Protein AF-A0A972K6T1-F1 (afdb_monomer)

Secondary structure (DSSP, 8-state):
-----------HHHHHHHHHIIIIIHHHHHTT-----SSB-TTSSBPPHHHHHHHHHHHHHHHT----HHHHHHHHHHHHHHTT--HHHHHHHHT-SS-TTHHHHHHHHHHHHHHHHHHH-TT-

pLDDT: mean 76.12, std 16.65, range [35.22, 97.5]

Mean predicted aligned error: 11.12 Å

Sequence (124 aa):
KGGKERIVPVSERTIEKIKYYIRNIRPQLIKHRDNPFVFVSRRGSKLTRQRIWQFLKTYAKKAGIDLSPHVIRHSFATHLLEGGADLRSVQKMLGHSDISTTQIYTRVTTDRLKRVYERYHPRA

Foldseek 3Di:
DDPDDADADDDPVRVVVLVCCQPPPLCVQLVPDDDPDSDADSNNHDDDPVNVQVVQVVVCVVVVHDDDPVRVLVVVLLVCVVVVHDNVVSCRNSPDPDCPCVVVVVVSVVVVVVVVCCVPPVDD

Structure (mmCIF, N/CA/C/O backbone):
data_AF-A0A972K6T1-F1
#
_entry.id   AF-A0A972K6T1-F1
#
loop_
_atom_site.group_PDB
_atom_site.id
_atom_site.type_symbol
_atom_site.label_atom_id
_atom_site.label_alt_id
_atom_site.label_comp_id
_atom_site.label_asym_id
_atom_site.label_entity_id
_atom_site.label_seq_id
_atom_site.pdbx_PDB_ins_code
_atom_site.Cartn_x
_atom_site.Cartn_y
_atom_site.Cartn_z
_atom_site.occupancy
_atom_site.B_iso_or_equiv
_atom_site.auth_seq_id
_atom_site.auth_comp_id
_atom_site.auth_asym_id
_atom_site.auth_atom_id
_atom_site.pdbx_PDB_model_num
ATOM 1 N N . LYS A 1 1 ? 9.803 -17.260 4.856 1.00 35.22 1 LYS A N 1
ATOM 2 C CA . LYS A 1 1 ? 9.632 -18.309 5.888 1.00 35.22 1 LYS A CA 1
ATOM 3 C C . LYS A 1 1 ? 8.138 -18.399 6.198 1.00 35.22 1 LYS A C 1
ATOM 5 O O . LYS A 1 1 ? 7.566 -17.365 6.514 1.00 35.22 1 LYS A O 1
ATOM 10 N N . GLY A 1 2 ? 7.525 -19.574 6.003 1.00 48.31 2 GLY A N 1
ATOM 11 C CA . GLY A 1 2 ? 6.081 -19.822 6.132 1.00 48.31 2 GLY A CA 1
ATOM 12 C C . GLY A 1 2 ? 5.305 -19.551 4.841 1.00 48.31 2 GLY A C 1
ATOM 13 O O . GLY A 1 2 ? 4.845 -18.433 4.637 1.00 48.31 2 GLY A O 1
ATOM 14 N N . GLY A 1 3 ? 5.168 -20.563 3.977 1.00 53.66 3 GLY A N 1
ATOM 15 C CA . GLY A 1 3 ? 4.391 -20.536 2.724 1.00 53.66 3 GLY A CA 1
ATOM 16 C C . GLY A 1 3 ? 2.876 -20.463 2.943 1.00 53.66 3 GLY A C 1
ATOM 17 O O . GLY A 1 3 ? 2.124 -21.226 2.358 1.00 53.66 3 GLY A O 1
ATOM 18 N N . LYS A 1 4 ? 2.427 -19.586 3.844 1.00 67.31 4 LYS A N 1
ATOM 19 C CA . LYS A 1 4 ? 1.011 -19.372 4.132 1.00 67.31 4 LYS A CA 1
ATOM 20 C C . LYS A 1 4 ? 0.456 -18.388 3.116 1.00 67.31 4 LYS A C 1
ATOM 22 O O . LYS A 1 4 ? 0.634 -17.177 3.272 1.00 67.31 4 LYS A O 1
ATOM 27 N N . GLU A 1 5 ? -0.199 -18.916 2.096 1.00 73.94 5 GLU A N 1
ATOM 28 C CA . GLU A 1 5 ? -1.032 -18.126 1.200 1.00 73.94 5 GLU A CA 1
ATOM 29 C C . GLU A 1 5 ? -2.250 -17.593 1.952 1.00 73.94 5 GLU A C 1
ATOM 31 O O . GLU A 1 5 ? -2.720 -18.178 2.931 1.00 73.94 5 GLU A O 1
ATOM 36 N N . ARG A 1 6 ? -2.712 -16.413 1.551 1.00 73.88 6 ARG A N 1
ATOM 37 C CA . ARG A 1 6 ? -3.861 -15.759 2.170 1.00 73.88 6 ARG A CA 1
ATOM 38 C C . ARG A 1 6 ? -4.501 -14.806 1.183 1.00 73.88 6 ARG A C 1
ATOM 40 O O . ARG A 1 6 ? -3.809 -14.080 0.472 1.00 73.88 6 ARG A O 1
ATOM 47 N N . ILE A 1 7 ? -5.825 -14.813 1.183 1.00 74.69 7 ILE A N 1
ATOM 48 C CA . ILE A 1 7 ? -6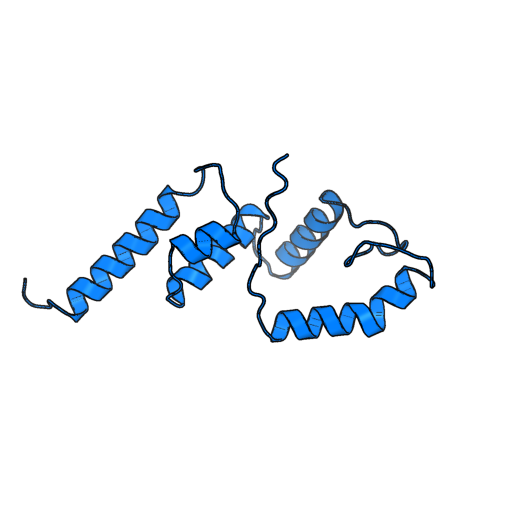.633 -13.879 0.415 1.00 74.69 7 ILE A CA 1
ATOM 49 C C . ILE A 1 7 ? -6.788 -12.616 1.257 1.00 74.69 7 ILE A C 1
ATOM 51 O O . ILE A 1 7 ? -7.156 -12.677 2.431 1.00 74.69 7 ILE A O 1
ATOM 55 N N . VAL A 1 8 ? -6.479 -11.473 0.655 1.00 74.31 8 VAL A N 1
ATOM 56 C CA . VA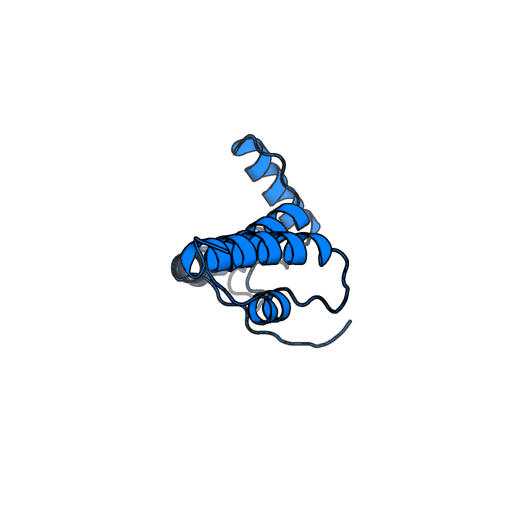L A 1 8 ? -6.665 -10.158 1.268 1.00 74.31 8 VAL A CA 1
ATOM 57 C C . VAL A 1 8 ? -7.746 -9.444 0.463 1.00 74.31 8 VAL A C 1
ATOM 59 O O . VAL A 1 8 ? -7.580 -9.321 -0.751 1.00 74.31 8 VAL A O 1
ATOM 62 N N . PRO A 1 9 ? -8.851 -9.000 1.086 1.00 72.19 9 PRO A N 1
ATOM 63 C CA . PRO A 1 9 ? -9.855 -8.220 0.390 1.00 72.19 9 PRO A CA 1
ATOM 64 C C . PRO A 1 9 ? -9.246 -6.881 -0.016 1.00 72.19 9 PRO A C 1
ATOM 66 O O . PRO A 1 9 ? -8.525 -6.232 0.744 1.00 72.19 9 PRO A O 1
ATOM 69 N N . VAL A 1 10 ? -9.540 -6.479 -1.242 1.00 77.19 10 VAL A N 1
ATOM 70 C CA . VAL A 1 10 ? -9.052 -5.243 -1.839 1.00 77.19 10 VAL A CA 1
ATOM 71 C C . VAL A 1 10 ? -10.274 -4.449 -2.273 1.00 77.19 10 VAL A C 1
ATOM 73 O O . VAL A 1 10 ? -11.194 -5.014 -2.855 1.00 77.19 10 VAL A O 1
ATOM 76 N N . SER A 1 11 ? -10.305 -3.149 -1.981 1.00 81.31 11 SER A N 1
ATOM 77 C CA . SER A 1 11 ? -11.429 -2.304 -2.392 1.00 81.31 11 SER A CA 1
ATOM 78 C C . SER A 1 11 ? -11.541 -2.220 -3.916 1.00 81.31 11 SER A C 1
ATOM 80 O O . SER A 1 11 ? -10.520 -2.220 -4.610 1.00 81.31 11 SER A O 1
ATOM 82 N N . GLU A 1 12 ? -12.765 -2.061 -4.428 1.00 84.12 12 GLU A N 1
ATOM 83 C CA . GLU A 1 12 ? -13.057 -1.894 -5.863 1.00 84.12 12 GLU A CA 1
ATOM 84 C C . GLU A 1 12 ? -12.148 -0.830 -6.497 1.00 84.12 12 GLU A C 1
ATOM 86 O O . GLU A 1 12 ? -11.419 -1.088 -7.454 1.00 84.12 12 GLU A O 1
ATOM 91 N N . ARG A 1 13 ? -12.053 0.339 -5.850 1.00 87.38 13 ARG A N 1
ATOM 92 C CA . ARG A 1 13 ? -11.183 1.444 -6.271 1.00 87.38 13 ARG A CA 1
ATOM 93 C C . ARG A 1 13 ? -9.715 1.032 -6.398 1.00 87.38 13 ARG A C 1
ATOM 95 O O . ARG A 1 13 ? -9.010 1.494 -7.293 1.00 87.38 13 ARG A O 1
ATOM 102 N N . THR A 1 14 ? -9.217 0.183 -5.502 1.00 88.44 14 THR A N 1
ATOM 103 C CA . THR A 1 14 ? -7.832 -0.303 -5.577 1.00 88.44 14 THR A CA 1
ATOM 104 C C . THR A 1 14 ? -7.668 -1.295 -6.726 1.00 88.44 14 THR A C 1
ATOM 106 O O . THR A 1 14 ? -6.682 -1.215 -7.461 1.00 88.44 14 THR A O 1
ATOM 109 N N . ILE A 1 15 ? -8.648 -2.180 -6.936 1.00 91.19 15 ILE A N 1
ATOM 110 C CA . ILE A 1 15 ? -8.678 -3.119 -8.064 1.00 91.19 15 ILE A CA 1
ATOM 111 C C . ILE A 1 15 ? -8.648 -2.357 -9.392 1.00 91.19 15 ILE A C 1
ATOM 113 O O . ILE A 1 15 ? -7.841 -2.685 -10.261 1.00 91.19 15 ILE A O 1
ATOM 117 N N . GLU A 1 16 ? -9.460 -1.314 -9.545 1.00 95.50 16 GLU A N 1
ATOM 118 C CA . GLU A 1 16 ? -9.477 -0.459 -10.735 1.00 95.50 16 GLU A CA 1
ATOM 119 C C . GLU A 1 16 ? -8.105 0.161 -11.017 1.00 95.50 16 GLU A C 1
ATOM 121 O O . GLU A 1 16 ? -7.606 0.097 -12.143 1.00 95.50 16 GLU A O 1
ATOM 126 N N . LYS A 1 17 ? -7.447 0.717 -9.991 1.00 96.19 17 LYS A N 1
ATOM 127 C CA . LYS A 1 17 ? -6.108 1.308 -10.141 1.00 96.19 17 LYS A CA 1
ATOM 128 C C . LYS A 1 17 ? -5.051 0.265 -10.498 1.00 96.19 17 LYS A C 1
ATOM 130 O O . LYS A 1 17 ? -4.192 0.546 -11.335 1.00 96.19 17 LYS A O 1
ATOM 135 N N . ILE A 1 18 ? -5.122 -0.937 -9.924 1.00 95.50 18 ILE A N 1
ATOM 136 C CA . ILE A 1 18 ? -4.219 -2.043 -10.273 1.00 95.50 18 ILE A CA 1
ATOM 137 C C . ILE A 1 18 ? -4.460 -2.498 -11.717 1.00 95.50 18 ILE A C 1
ATOM 139 O O . ILE A 1 18 ? -3.500 -2.616 -12.478 1.00 95.50 18 ILE A O 1
ATOM 143 N N . LYS A 1 19 ? -5.719 -2.689 -12.131 1.00 96.62 19 LYS A N 1
ATOM 144 C CA . LYS A 1 19 ? -6.083 -3.039 -13.514 1.00 96.62 19 LYS A CA 1
ATOM 145 C C . LYS A 1 19 ? -5.570 -1.989 -14.499 1.00 96.62 19 LYS A C 1
ATOM 147 O O . LYS A 1 19 ? -4.949 -2.346 -15.498 1.00 96.62 19 LYS A O 1
ATOM 152 N N . TYR A 1 20 ? -5.766 -0.70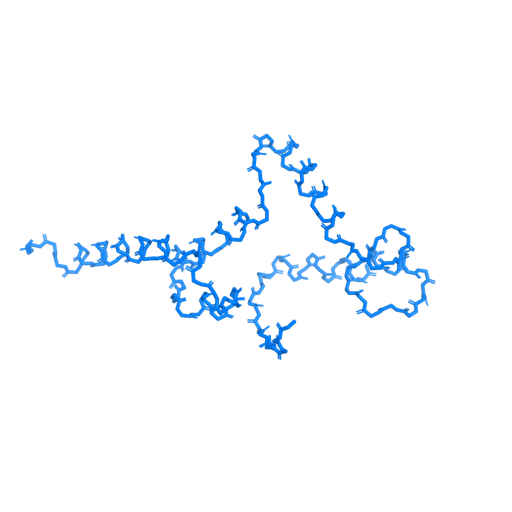5 -14.197 1.00 97.50 20 TYR A N 1
ATOM 153 C CA . TYR A 1 20 ? -5.248 0.395 -15.011 1.00 97.50 20 TYR A CA 1
ATOM 154 C C . TYR A 1 20 ? -3.720 0.345 -15.126 1.00 97.50 20 TYR A C 1
ATOM 156 O O . TYR A 1 20 ? -3.182 0.454 -16.226 1.00 97.50 20 TYR A O 1
ATOM 164 N N . TYR A 1 21 ? -3.013 0.137 -14.013 1.00 96.19 21 TYR A N 1
ATOM 165 C CA . TYR A 1 21 ? -1.558 0.003 -14.014 1.00 96.19 21 TYR A CA 1
ATOM 166 C C . TYR A 1 21 ? -1.087 -1.181 -14.872 1.00 96.19 21 TYR A C 1
ATOM 168 O O . TYR A 1 21 ? -0.192 -1.007 -15.699 1.00 96.19 21 TYR A O 1
ATOM 176 N N . ILE A 1 22 ? -1.704 -2.358 -14.717 1.00 94.81 22 ILE A N 1
ATOM 177 C CA . ILE A 1 22 ? -1.347 -3.579 -15.455 1.00 94.81 22 ILE A CA 1
ATOM 178 C C . ILE A 1 22 ? -1.555 -3.404 -16.961 1.00 94.81 22 ILE A C 1
ATOM 180 O O . ILE A 1 22 ? -0.718 -3.864 -17.731 1.00 94.81 22 ILE A O 1
ATOM 184 N N . ARG A 1 23 ? -2.640 -2.741 -17.380 1.00 95.44 23 ARG A N 1
ATOM 185 C CA . ARG A 1 23 ? -2.976 -2.571 -18.801 1.00 95.44 23 ARG A CA 1
ATOM 186 C C . ARG A 1 23 ? -2.200 -1.440 -19.470 1.00 95.44 23 ARG A C 1
ATOM 188 O O . ARG A 1 23 ? -1.749 -1.607 -20.593 1.00 95.44 23 ARG A O 1
ATOM 195 N N . ASN A 1 24 ? -2.034 -0.306 -18.789 1.00 95.62 24 ASN A N 1
ATOM 196 C CA . ASN A 1 24 ? -1.587 0.927 -19.444 1.00 95.62 24 ASN A CA 1
ATOM 197 C C . ASN A 1 24 ? -0.135 1.300 -19.129 1.00 95.62 24 ASN A C 1
ATOM 199 O O . ASN A 1 24 ? 0.542 1.867 -19.978 1.00 95.62 24 ASN A O 1
ATOM 203 N N . ILE A 1 25 ? 0.362 0.998 -17.924 1.00 94.56 25 ILE A N 1
ATOM 204 C CA . ILE A 1 25 ? 1.677 1.477 -17.457 1.00 94.56 25 ILE A CA 1
ATOM 205 C C . ILE A 1 25 ? 2.711 0.352 -17.495 1.00 94.56 25 ILE A C 1
ATOM 207 O O . ILE A 1 25 ? 3.802 0.513 -18.039 1.00 94.56 25 ILE A O 1
ATOM 211 N N . ARG A 1 26 ? 2.379 -0.805 -16.913 1.00 94.38 26 ARG A N 1
ATOM 212 C CA . ARG A 1 26 ? 3.295 -1.942 -16.766 1.00 94.38 26 ARG A CA 1
ATOM 213 C C . ARG A 1 26 ? 3.911 -2.411 -18.095 1.00 94.38 26 ARG A C 1
ATOM 215 O O . ARG A 1 26 ? 5.125 -2.626 -18.084 1.00 94.38 26 ARG A O 1
ATOM 222 N N . PRO A 1 27 ? 3.174 -2.524 -19.223 1.00 93.00 27 PRO A N 1
ATOM 223 C CA . PRO A 1 27 ? 3.748 -2.987 -20.490 1.00 93.00 27 PRO A CA 1
ATOM 224 C C . PRO A 1 27 ? 4.880 -2.084 -20.994 1.00 93.00 27 PRO A C 1
ATOM 226 O O . PRO A 1 27 ? 5.910 -2.578 -21.453 1.00 93.00 27 PRO A O 1
ATOM 229 N N . GLN A 1 28 ? 4.742 -0.768 -20.798 1.00 92.88 28 GLN A N 1
ATOM 230 C CA . GLN A 1 28 ? 5.750 0.226 -21.181 1.00 92.88 28 GLN A CA 1
ATOM 231 C C . GLN A 1 28 ? 7.037 0.095 -20.348 1.00 92.88 28 GLN A C 1
ATOM 233 O O . GLN A 1 28 ? 8.135 0.355 -20.836 1.00 92.88 28 GLN A O 1
ATOM 238 N N . LEU A 1 29 ? 6.917 -0.332 -19.085 1.00 93.19 29 LEU A N 1
ATOM 239 C CA . LEU A 1 29 ? 8.056 -0.494 -18.177 1.00 93.19 29 LEU A CA 1
ATOM 240 C C . LEU A 1 29 ? 8.838 -1.785 -18.432 1.00 93.19 29 LEU A C 1
ATOM 242 O O . LEU A 1 29 ? 10.064 -1.780 -18.335 1.00 93.19 29 LEU A O 1
ATOM 246 N N . ILE A 1 30 ? 8.145 -2.887 -18.731 1.00 92.94 30 ILE A N 1
ATOM 247 C CA . ILE A 1 30 ? 8.784 -4.192 -18.971 1.00 92.94 30 ILE A CA 1
ATOM 248 C C . ILE A 1 30 ? 9.260 -4.367 -20.416 1.00 92.94 30 ILE A C 1
ATOM 250 O O . ILE A 1 30 ? 10.017 -5.296 -20.679 1.00 92.94 30 ILE A O 1
ATOM 254 N N . LYS A 1 31 ? 8.845 -3.486 -21.341 1.00 86.94 31 LYS A N 1
ATOM 255 C CA . LYS A 1 31 ? 9.215 -3.526 -22.767 1.00 86.94 31 LYS A CA 1
ATOM 256 C C . LYS A 1 31 ? 8.986 -4.909 -23.394 1.00 86.94 31 LYS A C 1
ATOM 258 O O . LYS A 1 31 ? 9.878 -5.447 -24.040 1.00 86.94 31 LYS A O 1
ATOM 263 N N . HIS A 1 32 ? 7.817 -5.498 -23.136 1.00 74.88 32 HIS A N 1
ATOM 264 C CA . HIS A 1 32 ? 7.419 -6.832 -23.617 1.00 74.88 32 HIS A CA 1
ATOM 265 C C . HIS A 1 32 ? 8.307 -8.004 -23.164 1.00 74.88 32 HIS A C 1
ATOM 267 O O . HIS A 1 32 ? 8.238 -9.083 -23.738 1.00 74.88 32 HIS A O 1
ATOM 273 N N . ARG A 1 33 ? 9.125 -7.825 -22.120 1.00 80.75 33 ARG A N 1
ATOM 274 C CA . ARG A 1 33 ? 9.844 -8.937 -21.489 1.00 80.75 33 ARG A CA 1
ATOM 275 C C . ARG A 1 33 ? 8.930 -9.695 -20.540 1.00 80.75 33 ARG A C 1
ATOM 277 O O . ARG A 1 33 ? 8.163 -9.074 -19.797 1.00 80.75 33 ARG A O 1
ATOM 284 N N . ASP A 1 34 ? 9.109 -11.008 -20.481 1.00 84.69 34 ASP A N 1
ATOM 285 C CA . ASP A 1 34 ? 8.489 -11.821 -19.445 1.00 84.69 34 ASP A CA 1
ATOM 286 C C . ASP A 1 34 ? 8.983 -11.384 -18.066 1.00 84.69 34 ASP A C 1
ATOM 288 O O . ASP A 1 34 ? 10.180 -11.300 -17.778 1.00 84.69 34 ASP A O 1
ATOM 292 N N . ASN A 1 35 ? 8.029 -11.043 -17.203 1.00 88.44 35 ASN A N 1
ATOM 293 C CA . ASN A 1 35 ? 8.300 -10.608 -15.845 1.00 88.44 35 ASN A CA 1
ATOM 294 C C . ASN A 1 35 ? 7.184 -11.120 -14.920 1.00 88.44 35 ASN A C 1
ATOM 296 O O . ASN A 1 35 ? 6.023 -10.763 -15.136 1.00 88.44 35 ASN A O 1
ATOM 300 N N . PRO A 1 36 ? 7.505 -11.905 -13.875 1.00 90.62 36 PRO A N 1
ATOM 301 C CA . PRO A 1 36 ? 6.499 -12.494 -12.990 1.00 90.62 36 PRO A CA 1
ATOM 302 C C . PRO A 1 36 ? 5.954 -11.510 -11.939 1.00 90.62 36 PRO A C 1
ATOM 304 O O . PRO A 1 36 ? 4.992 -11.812 -11.239 1.00 90.62 36 PRO A O 1
ATOM 307 N N . PHE A 1 37 ? 6.558 -10.328 -11.774 1.00 92.50 37 PHE A N 1
ATOM 308 C CA . PHE A 1 37 ? 6.174 -9.377 -10.732 1.00 92.50 37 PHE A CA 1
ATOM 309 C C . PHE A 1 37 ? 5.047 -8.458 -11.198 1.00 92.50 37 PHE A C 1
ATOM 311 O O . PHE A 1 37 ? 5.158 -7.803 -12.236 1.00 92.50 37 PHE A O 1
ATOM 318 N N . VAL A 1 38 ? 3.991 -8.335 -10.387 1.00 92.50 38 VAL A N 1
ATOM 319 C CA . VAL A 1 38 ? 2.902 -7.378 -10.641 1.00 92.50 38 VAL A CA 1
ATOM 320 C C . VAL A 1 38 ? 3.469 -5.962 -10.719 1.00 92.50 38 VAL A C 1
ATOM 322 O O . VAL A 1 38 ? 3.357 -5.332 -11.764 1.00 92.50 38 VAL A O 1
ATOM 325 N N . PHE A 1 39 ? 4.154 -5.494 -9.670 1.00 93.75 39 PHE A N 1
ATOM 326 C CA . PHE A 1 39 ? 4.763 -4.161 -9.626 1.00 93.75 39 PHE A CA 1
ATOM 327 C C . PHE A 1 39 ? 6.244 -4.185 -10.009 1.00 93.75 39 PHE A C 1
ATOM 329 O O . PHE A 1 39 ? 7.055 -4.881 -9.389 1.00 93.75 39 PHE A O 1
ATOM 336 N N . VAL A 1 40 ? 6.605 -3.355 -10.986 1.00 94.31 40 VAL A N 1
ATOM 337 C CA . VAL A 1 40 ? 7.973 -3.222 -11.500 1.00 94.31 40 VAL A CA 1
ATOM 338 C C . VAL A 1 40 ? 8.524 -1.809 -11.322 1.00 94.31 40 VAL A C 1
ATOM 340 O O . VAL A 1 40 ? 7.788 -0.826 -11.233 1.00 94.31 40 VAL A O 1
ATOM 343 N N . SER A 1 41 ? 9.848 -1.709 -11.254 1.00 92.00 41 SER A N 1
ATOM 344 C CA . SER A 1 41 ? 10.578 -0.446 -11.239 1.00 92.00 41 SER A CA 1
ATOM 345 C C . SER A 1 41 ? 10.513 0.249 -12.605 1.00 92.00 41 SER A C 1
ATOM 347 O O . SER A 1 41 ? 10.152 -0.355 -13.614 1.00 92.00 41 SER A O 1
ATOM 349 N N . ARG A 1 42 ? 10.962 1.511 -12.671 1.00 88.62 42 ARG A N 1
ATOM 350 C CA . ARG A 1 42 ? 11.103 2.249 -13.944 1.00 88.62 42 ARG A CA 1
ATOM 351 C C . ARG A 1 42 ? 12.008 1.551 -14.968 1.00 88.62 42 ARG A C 1
ATOM 353 O O . ARG A 1 42 ? 11.933 1.865 -16.146 1.00 88.62 42 ARG A O 1
ATOM 360 N N . ARG A 1 43 ? 12.875 0.634 -14.521 1.00 88.50 43 ARG A N 1
ATOM 361 C CA . ARG A 1 43 ? 13.767 -0.163 -15.378 1.00 88.50 43 ARG A CA 1
ATOM 362 C C . ARG A 1 43 ? 13.160 -1.519 -15.772 1.00 88.50 43 ARG A C 1
ATOM 364 O O . ARG A 1 43 ? 13.868 -2.343 -16.335 1.00 88.50 43 ARG A O 1
ATOM 371 N N . GLY A 1 44 ? 11.904 -1.787 -15.410 1.00 88.94 44 GLY A N 1
ATOM 372 C CA . GLY A 1 44 ? 11.235 -3.061 -15.685 1.00 88.94 44 GLY A CA 1
ATOM 373 C C . GLY A 1 44 ? 11.656 -4.214 -14.769 1.00 88.94 44 GLY A C 1
ATOM 374 O O . GLY A 1 44 ? 11.274 -5.350 -15.013 1.00 88.94 44 GLY A O 1
ATOM 375 N N . SER A 1 45 ? 12.431 -3.953 -13.712 1.00 90.31 45 SER A N 1
ATOM 376 C CA . SER A 1 45 ? 12.880 -4.964 -12.743 1.00 90.31 45 SER A CA 1
ATOM 377 C C . SER A 1 45 ? 11.972 -5.042 -11.510 1.00 90.31 45 SER A C 1
ATOM 379 O O . SER A 1 45 ? 11.132 -4.169 -11.295 1.00 90.31 45 SER A O 1
ATOM 381 N N . LYS A 1 46 ? 12.156 -6.061 -10.661 1.00 92.38 46 LYS A N 1
ATOM 382 C CA . LYS A 1 46 ? 11.445 -6.192 -9.377 1.00 92.38 46 LYS A CA 1
ATOM 383 C C . LYS A 1 46 ? 11.548 -4.910 -8.545 1.00 92.38 46 LYS A C 1
ATOM 385 O O . LYS A 1 46 ? 12.641 -4.385 -8.324 1.00 92.38 46 LYS A O 1
ATOM 390 N N . LEU A 1 47 ? 10.418 -4.440 -8.019 1.00 93.00 47 LEU A N 1
ATOM 391 C CA . LEU A 1 47 ? 10.419 -3.333 -7.069 1.00 93.00 47 LEU A CA 1
ATOM 392 C C . LEU A 1 47 ? 10.986 -3.784 -5.712 1.00 93.00 47 LEU A C 1
ATOM 394 O O . LEU A 1 47 ? 10.553 -4.785 -5.137 1.00 93.00 47 LEU A O 1
ATOM 398 N N . THR A 1 48 ? 11.970 -3.053 -5.186 1.00 92.25 48 THR A N 1
ATOM 399 C CA . THR A 1 48 ? 12.598 -3.381 -3.899 1.00 92.25 48 THR A CA 1
ATOM 400 C C . THR A 1 48 ? 11.837 -2.761 -2.730 1.00 92.25 48 THR A C 1
ATOM 402 O O . THR A 1 48 ? 11.211 -1.706 -2.859 1.00 92.25 48 THR A O 1
ATOM 405 N N . ARG A 1 49 ? 11.950 -3.376 -1.544 1.00 90.25 49 ARG A N 1
ATOM 406 C CA . ARG A 1 49 ? 11.382 -2.833 -0.296 1.00 90.25 49 ARG A CA 1
ATOM 407 C C . ARG A 1 49 ? 11.868 -1.408 -0.018 1.00 90.25 49 ARG A C 1
ATOM 409 O O . ARG A 1 49 ? 11.071 -0.547 0.332 1.00 90.25 49 ARG A O 1
ATOM 416 N N . GLN A 1 50 ? 13.155 -1.147 -0.240 1.00 90.62 50 GLN A N 1
ATOM 417 C CA . GLN A 1 50 ? 13.747 0.178 -0.054 1.00 90.62 50 GLN A CA 1
ATOM 418 C C . GLN A 1 50 ? 13.143 1.222 -1.004 1.00 90.62 50 GLN A C 1
ATOM 420 O O . GLN A 1 50 ? 12.915 2.355 -0.590 1.00 90.62 50 GLN A O 1
ATOM 425 N N . ARG A 1 51 ? 12.826 0.855 -2.255 1.00 92.06 51 ARG A N 1
ATOM 426 C CA . ARG A 1 51 ? 12.147 1.772 -3.183 1.00 92.06 51 ARG A CA 1
ATOM 427 C C . ARG A 1 51 ? 10.713 2.068 -2.769 1.00 92.06 51 ARG A C 1
ATOM 429 O O . ARG A 1 51 ? 10.324 3.230 -2.802 1.00 92.06 51 ARG A O 1
ATOM 436 N N . ILE A 1 52 ? 9.962 1.061 -2.324 1.00 90.81 52 ILE A N 1
ATOM 437 C CA . ILE A 1 52 ? 8.619 1.277 -1.759 1.00 90.81 52 ILE A CA 1
ATOM 438 C C . ILE A 1 52 ? 8.706 2.242 -0.573 1.00 90.81 52 ILE A C 1
ATOM 440 O O . ILE A 1 52 ? 7.936 3.192 -0.494 1.00 90.81 52 ILE A O 1
ATOM 444 N N . TRP A 1 53 ? 9.689 2.045 0.307 1.00 89.31 53 TRP A N 1
ATOM 445 C CA . TRP A 1 53 ? 9.899 2.915 1.459 1.00 89.31 53 TRP A CA 1
ATOM 446 C C . TRP A 1 53 ? 10.190 4.366 1.072 1.00 89.31 53 TRP A C 1
ATOM 448 O O . TRP A 1 53 ? 9.618 5.291 1.642 1.00 89.31 53 TRP A O 1
ATOM 458 N N . GLN A 1 54 ? 11.030 4.573 0.059 1.00 90.94 54 GLN A N 1
ATOM 459 C CA . GLN A 1 54 ? 11.303 5.906 -0.471 1.00 90.94 54 GLN A CA 1
ATOM 460 C C . GLN A 1 54 ? 10.051 6.553 -1.069 1.00 90.94 54 GLN A C 1
ATOM 462 O O . GLN A 1 54 ? 9.804 7.721 -0.785 1.00 90.94 54 GLN A O 1
ATOM 467 N N . PHE A 1 55 ? 9.230 5.810 -1.822 1.00 91.38 55 PHE A N 1
ATOM 468 C CA . PHE A 1 55 ? 7.958 6.335 -2.329 1.00 91.38 55 PHE A CA 1
ATOM 469 C C . PHE A 1 55 ? 7.031 6.761 -1.194 1.00 91.38 55 PHE A C 1
ATOM 471 O O . PHE A 1 55 ? 6.528 7.881 -1.221 1.00 91.38 55 PHE A O 1
ATOM 478 N N . LEU A 1 56 ? 6.861 5.914 -0.176 1.00 90.50 56 LEU A N 1
ATOM 479 C CA . LEU A 1 56 ? 6.047 6.241 0.994 1.00 90.50 56 LEU A CA 1
ATOM 480 C C . LEU A 1 56 ? 6.533 7.521 1.674 1.00 90.50 56 LEU A C 1
ATOM 482 O O . LEU A 1 56 ? 5.727 8.419 1.883 1.00 90.50 56 LEU A O 1
ATOM 486 N N . LYS A 1 57 ? 7.841 7.659 1.923 1.00 90.75 57 LYS A N 1
ATOM 487 C CA . LYS A 1 57 ? 8.420 8.889 2.487 1.00 90.75 57 LYS A CA 1
ATOM 488 C C . LYS A 1 57 ? 8.169 10.118 1.617 1.00 90.75 57 LYS A C 1
ATOM 490 O O . LYS A 1 57 ? 7.856 11.185 2.135 1.00 90.75 57 LYS A O 1
ATOM 495 N N . THR A 1 58 ? 8.301 9.990 0.296 1.00 93.50 58 THR A N 1
ATOM 496 C CA . THR A 1 58 ? 8.028 11.096 -0.628 1.00 93.50 58 THR A CA 1
ATOM 497 C C . THR A 1 58 ? 6.570 11.542 -0.549 1.00 93.50 58 THR A C 1
ATOM 499 O O . THR A 1 58 ? 6.314 12.740 -0.470 1.00 93.50 58 THR A O 1
ATOM 502 N N . TYR A 1 59 ? 5.617 10.608 -0.554 1.00 92.75 59 TYR A N 1
ATOM 503 C CA . TYR A 1 59 ? 4.196 10.947 -0.454 1.00 92.75 59 TYR A CA 1
ATOM 504 C C . TYR A 1 59 ? 3.815 11.466 0.933 1.00 92.75 59 TYR A C 1
ATOM 506 O O . TYR A 1 59 ? 3.058 12.425 1.014 1.00 92.75 59 TYR A O 1
ATOM 514 N N . ALA A 1 60 ? 4.394 10.909 1.997 1.00 92.44 60 ALA A N 1
ATOM 515 C CA . ALA A 1 60 ? 4.211 11.377 3.367 1.00 92.44 60 ALA A CA 1
ATOM 516 C C . ALA A 1 60 ? 4.637 12.845 3.514 1.00 92.44 60 ALA A C 1
ATOM 518 O O . ALA A 1 60 ? 3.843 13.682 3.932 1.00 92.44 60 ALA A O 1
ATOM 519 N N . LYS A 1 61 ? 5.834 13.189 3.011 1.00 94.38 61 LYS A N 1
ATOM 520 C CA . LYS A 1 61 ? 6.319 14.576 2.977 1.00 94.38 61 LYS A CA 1
ATOM 521 C C . LYS A 1 61 ? 5.390 15.498 2.184 1.00 94.38 61 LYS A C 1
ATOM 523 O O . LYS A 1 61 ? 5.121 16.605 2.629 1.00 94.38 61 LYS A O 1
ATOM 528 N N . LYS A 1 62 ? 4.895 15.058 1.020 1.00 95.00 62 LYS A N 1
ATOM 529 C CA . LYS A 1 62 ? 3.958 15.851 0.198 1.00 95.00 62 LYS A CA 1
ATOM 530 C C . LYS A 1 62 ? 2.609 16.075 0.880 1.00 95.00 62 LYS A C 1
ATOM 532 O O . LYS A 1 62 ? 1.999 17.111 0.663 1.00 95.00 62 LYS A O 1
ATOM 537 N N . ALA A 1 63 ? 2.153 15.105 1.663 1.00 94.12 63 ALA A N 1
ATOM 538 C CA . ALA A 1 63 ? 0.914 15.190 2.422 1.00 94.12 63 ALA A CA 1
ATOM 539 C C . ALA A 1 63 ? 1.089 15.869 3.794 1.00 94.12 63 ALA A C 1
ATOM 541 O O . ALA A 1 63 ? 0.098 16.067 4.485 1.00 94.12 63 ALA A O 1
ATOM 542 N N . GLY A 1 64 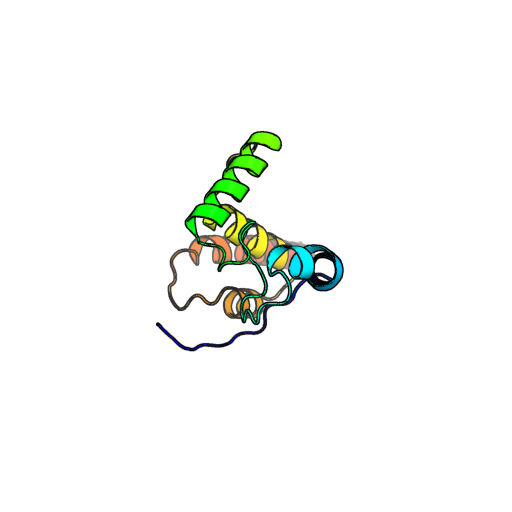? 2.319 16.213 4.198 1.00 94.50 64 GLY A N 1
ATOM 543 C CA . GLY A 1 64 ? 2.597 16.812 5.506 1.00 94.50 64 GLY A CA 1
ATOM 544 C C . GLY A 1 64 ? 2.381 15.861 6.688 1.00 94.50 64 GLY A C 1
ATOM 545 O O . GLY A 1 64 ? 2.130 16.323 7.795 1.00 94.50 64 GLY A O 1
ATOM 546 N N . ILE A 1 65 ? 2.463 14.546 6.467 1.00 91.12 65 ILE A N 1
ATOM 547 C CA . ILE A 1 65 ? 2.251 13.519 7.500 1.00 91.12 65 ILE A CA 1
ATOM 548 C C . ILE A 1 65 ? 3.530 12.718 7.746 1.00 91.12 65 ILE A C 1
ATOM 550 O O . ILE A 1 65 ? 4.321 12.509 6.823 1.00 91.12 65 ILE A O 1
ATOM 554 N N . ASP A 1 66 ? 3.711 12.217 8.968 1.00 86.12 66 ASP A N 1
ATOM 555 C CA . ASP A 1 66 ? 4.710 11.182 9.246 1.00 86.12 66 ASP A CA 1
ATOM 556 C C . ASP A 1 66 ? 4.109 9.792 9.002 1.00 86.12 66 ASP A C 1
ATOM 558 O O . ASP A 1 66 ? 2.978 9.497 9.391 1.00 86.12 66 ASP A O 1
ATOM 562 N N . LEU A 1 67 ? 4.848 8.937 8.298 1.00 85.12 67 LEU A N 1
ATOM 563 C CA . LEU A 1 67 ? 4.328 7.672 7.793 1.00 85.12 67 LEU A CA 1
ATOM 564 C C . LEU A 1 67 ? 5.400 6.588 7.830 1.00 85.12 67 LEU A C 1
ATOM 566 O O . LEU A 1 67 ? 6.460 6.702 7.211 1.00 85.12 67 LEU A O 1
ATOM 570 N N . SER A 1 68 ? 5.065 5.467 8.466 1.00 80.50 68 SER A N 1
ATOM 571 C CA . SER A 1 68 ? 5.833 4.225 8.393 1.00 80.50 68 SER A CA 1
ATOM 572 C C . SER A 1 68 ? 4.998 3.077 7.820 1.00 80.50 68 SER A C 1
ATOM 574 O O . SER A 1 68 ? 3.768 3.157 7.821 1.00 80.50 68 SER A O 1
ATOM 576 N N . PRO A 1 69 ? 5.598 1.968 7.336 1.00 78.06 69 PRO A N 1
ATOM 577 C CA . PRO A 1 69 ? 4.820 0.853 6.805 1.00 78.06 69 PRO A CA 1
ATOM 578 C C . PRO A 1 69 ? 3.997 0.190 7.917 1.00 78.06 69 PRO A C 1
ATOM 580 O O . PRO A 1 69 ? 2.943 -0.382 7.650 1.00 78.06 69 PRO A O 1
ATOM 583 N N . HIS A 1 70 ? 4.476 0.285 9.164 1.00 78.38 70 HIS A N 1
ATOM 584 C CA . HIS A 1 70 ? 3.754 -0.156 10.350 1.00 78.38 70 HIS A CA 1
ATOM 585 C C . HIS A 1 70 ? 2.547 0.740 10.630 1.00 78.38 70 HIS A C 1
ATOM 587 O O . HIS A 1 70 ? 1.468 0.202 10.851 1.00 78.38 70 HIS A O 1
ATOM 593 N N . VAL A 1 71 ? 2.696 2.067 10.529 1.00 81.88 71 VAL A N 1
ATOM 594 C CA . VAL A 1 71 ? 1.583 3.023 10.679 1.00 81.88 71 VAL A CA 1
ATOM 595 C C . VAL A 1 71 ? 0.511 2.773 9.617 1.00 81.88 71 VAL A C 1
ATOM 597 O O . VAL A 1 71 ? -0.646 2.602 9.971 1.00 81.88 71 VAL A O 1
ATOM 600 N N . ILE A 1 72 ? 0.885 2.617 8.340 1.00 81.31 72 ILE A N 1
ATOM 601 C CA . ILE A 1 72 ? -0.073 2.308 7.258 1.00 81.31 72 ILE A CA 1
ATOM 602 C C . ILE A 1 72 ? -0.842 1.017 7.546 1.00 81.31 72 ILE A C 1
ATOM 604 O O . ILE A 1 72 ? -2.064 0.972 7.416 1.00 81.31 72 ILE A O 1
ATOM 608 N N . ARG A 1 73 ? -0.128 -0.051 7.929 1.00 80.94 73 ARG A N 1
ATOM 609 C CA . ARG A 1 73 ? -0.754 -1.341 8.240 1.00 80.94 73 ARG A CA 1
ATOM 610 C C . ARG A 1 73 ? -1.697 -1.222 9.433 1.00 80.94 73 ARG A C 1
ATOM 612 O O . ARG A 1 73 ? -2.771 -1.813 9.404 1.00 80.94 73 ARG A O 1
ATOM 619 N N . HIS A 1 74 ? -1.295 -0.473 10.454 1.00 75.12 74 HIS A N 1
ATOM 620 C CA . HIS A 1 74 ? -2.104 -0.256 11.639 1.00 75.12 74 HIS A CA 1
ATOM 621 C C . HIS A 1 74 ? -3.381 0.524 11.309 1.00 75.12 74 HIS A C 1
ATOM 623 O O . HIS A 1 74 ? -4.467 0.049 11.619 1.00 75.12 74 HIS A O 1
ATOM 629 N N . SER A 1 75 ? -3.272 1.639 10.582 1.00 78.19 75 SER A N 1
ATOM 630 C CA . SER A 1 75 ? -4.427 2.419 10.131 1.00 78.19 75 SER A CA 1
ATOM 631 C C . SER A 1 75 ? -5.388 1.593 9.276 1.00 78.19 75 SER A C 1
ATOM 633 O O . SER A 1 75 ? -6.594 1.690 9.460 1.00 78.19 75 SER A O 1
ATOM 635 N N . PHE A 1 76 ? -4.879 0.732 8.388 1.00 77.56 76 PHE A N 1
ATOM 636 C CA . PHE A 1 76 ? -5.721 -0.184 7.611 1.00 77.56 76 PHE A CA 1
ATOM 637 C C . PHE A 1 76 ? -6.480 -1.172 8.505 1.00 77.56 76 PHE A C 1
ATOM 639 O O . PHE A 1 76 ? -7.677 -1.378 8.326 1.00 77.56 76 PHE A O 1
ATOM 646 N N . ALA A 1 77 ? -5.797 -1.764 9.485 1.00 75.19 77 ALA A N 1
ATOM 647 C CA . ALA A 1 77 ? -6.407 -2.709 10.410 1.00 75.19 77 ALA A CA 1
ATOM 648 C C . ALA A 1 77 ? -7.490 -2.048 11.276 1.00 75.19 77 ALA A C 1
ATOM 650 O O . ALA A 1 77 ? -8.590 -2.581 11.397 1.00 75.19 77 ALA A O 1
ATOM 651 N N . THR A 1 78 ? -7.193 -0.870 11.828 1.00 74.06 78 THR A N 1
ATOM 652 C CA . THR A 1 78 ? -8.141 -0.073 12.614 1.00 74.06 78 THR A CA 1
ATOM 653 C C . THR A 1 78 ? -9.344 0.334 11.768 1.00 74.06 78 THR A C 1
ATOM 655 O O . THR A 1 78 ? -10.470 0.105 12.192 1.00 74.06 78 THR A O 1
ATOM 658 N N . HIS A 1 79 ? -9.131 0.809 10.537 1.00 75.56 79 HIS A N 1
ATOM 659 C CA . HIS A 1 79 ? -10.216 1.186 9.629 1.00 75.56 79 HIS A CA 1
ATOM 660 C C . HIS A 1 79 ? -11.159 0.015 9.310 1.00 75.56 79 HIS A C 1
ATOM 662 O O . HIS A 1 79 ? -12.377 0.184 9.291 1.00 75.56 79 HIS A O 1
ATOM 668 N N . LEU A 1 80 ? -10.621 -1.196 9.108 1.00 73.44 80 LEU A N 1
ATOM 669 C CA . LEU A 1 80 ? -11.452 -2.388 8.916 1.00 73.44 80 LEU A CA 1
ATOM 670 C C . LEU A 1 80 ? -12.286 -2.717 10.162 1.00 73.44 80 LEU A C 1
ATOM 672 O O . LEU A 1 80 ? -13.469 -3.034 10.038 1.00 73.44 80 LEU A O 1
ATOM 676 N N . LEU A 1 81 ? -11.692 -2.634 11.354 1.00 73.62 81 LEU A N 1
ATOM 677 C CA . LEU A 1 81 ? -12.387 -2.913 12.615 1.00 73.62 81 LEU A CA 1
ATOM 678 C C . LEU A 1 81 ? -13.475 -1.877 12.922 1.00 73.62 81 LEU A C 1
ATOM 680 O O . LEU A 1 81 ? -14.564 -2.247 13.363 1.00 73.62 81 LEU A O 1
ATOM 684 N N . GLU A 1 82 ? -13.203 -0.599 12.661 1.00 71.88 82 GLU A N 1
ATOM 685 C CA . GLU A 1 82 ? -14.173 0.496 12.777 1.00 71.88 82 GLU A CA 1
ATOM 686 C C . GLU A 1 82 ? -15.339 0.325 11.798 1.00 71.88 82 GLU A C 1
ATOM 688 O O . GLU A 1 82 ? -16.488 0.539 12.175 1.00 71.88 82 GLU A O 1
ATOM 693 N N . GLY A 1 83 ? -15.062 -0.159 10.582 1.00 70.50 83 GLY A N 1
ATOM 694 C CA . GLY A 1 83 ? -16.066 -0.548 9.587 1.00 70.50 83 GLY A CA 1
ATOM 695 C C . GLY A 1 83 ? -16.859 -1.814 9.937 1.00 70.50 83 GLY A C 1
ATOM 696 O O . GLY A 1 83 ? -17.676 -2.265 9.139 1.00 70.50 83 GLY A O 1
ATOM 697 N N . GLY A 1 84 ? -16.632 -2.403 11.116 1.00 68.75 84 GLY A N 1
ATOM 698 C CA . GLY A 1 84 ? -17.39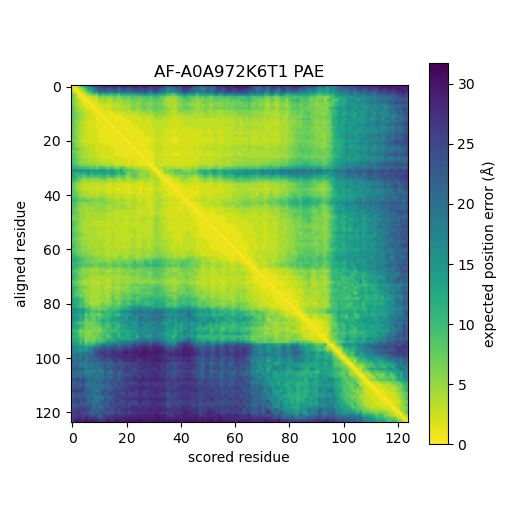1 -3.538 11.633 1.00 68.75 84 GLY A CA 1
ATOM 699 C C . GLY A 1 84 ? -16.801 -4.910 11.317 1.00 68.75 84 GLY A C 1
ATOM 700 O O . GLY A 1 84 ? -17.382 -5.906 11.759 1.00 68.75 84 GLY A O 1
ATOM 701 N N . ALA A 1 85 ? -15.652 -4.987 10.632 1.00 71.94 85 ALA A N 1
ATOM 702 C CA . ALA A 1 85 ? -15.002 -6.259 10.332 1.00 71.94 85 ALA A CA 1
ATOM 703 C C . ALA A 1 85 ? -14.667 -7.030 11.617 1.00 71.94 85 ALA A C 1
ATOM 705 O O . ALA A 1 85 ? -14.283 -6.457 12.639 1.00 71.94 85 ALA A O 1
ATOM 706 N N . ASP A 1 86 ? -14.820 -8.350 11.559 1.00 73.75 86 ASP A N 1
ATOM 707 C CA . ASP A 1 86 ? -14.458 -9.233 12.660 1.00 73.75 86 ASP A CA 1
ATOM 708 C C . ASP A 1 86 ? -12.931 -9.283 12.861 1.00 73.75 86 ASP A C 1
ATOM 710 O O . ASP A 1 86 ? -12.151 -9.344 11.904 1.00 73.75 86 ASP A O 1
ATOM 714 N N . LEU A 1 87 ? -12.500 -9.306 14.124 1.00 66.62 87 LEU A N 1
ATOM 715 C CA . LEU A 1 87 ? -11.089 -9.266 14.495 1.00 66.62 87 LEU A CA 1
ATOM 716 C C . LEU A 1 87 ? -10.315 -10.482 13.977 1.00 66.62 87 LEU A C 1
ATOM 718 O O . LEU A 1 87 ? -9.195 -10.321 13.486 1.00 66.62 87 LEU A O 1
ATOM 722 N N . ARG A 1 88 ? -10.899 -11.688 14.016 1.00 65.56 88 ARG A N 1
ATOM 723 C CA . ARG A 1 88 ? -10.236 -12.881 13.463 1.00 65.56 88 ARG A CA 1
ATOM 724 C C . ARG A 1 88 ? -10.084 -12.772 11.950 1.00 65.56 88 ARG A C 1
ATOM 726 O O . ARG A 1 88 ? -9.068 -13.207 11.405 1.00 65.56 88 ARG A O 1
ATOM 733 N N . SER A 1 89 ? -11.056 -12.171 11.271 1.00 66.75 89 SER A N 1
ATOM 734 C CA . SER A 1 89 ? -10.984 -11.907 9.830 1.00 66.75 89 SER A CA 1
ATOM 735 C C . SER A 1 89 ? -9.850 -10.933 9.487 1.00 66.75 89 SER A C 1
ATOM 737 O O . SER A 1 89 ? -9.024 -11.241 8.627 1.00 66.75 89 SER A O 1
ATOM 739 N N . VAL A 1 90 ? -9.720 -9.826 10.227 1.00 70.19 90 VAL A N 1
ATOM 740 C CA . VAL A 1 90 ? -8.615 -8.861 10.063 1.00 70.19 90 VAL A CA 1
ATOM 741 C C . VAL A 1 90 ? -7.254 -9.506 10.375 1.00 70.19 90 VAL A C 1
ATOM 743 O O . VAL A 1 90 ? -6.288 -9.321 9.632 1.00 70.19 90 VAL A O 1
ATOM 746 N N . GLN A 1 91 ? -7.168 -10.339 11.416 1.00 66.44 91 GLN A N 1
ATOM 747 C CA . GLN A 1 91 ? -5.943 -11.062 11.781 1.00 66.44 91 GLN A CA 1
ATOM 748 C C . GLN A 1 91 ? -5.481 -12.042 10.692 1.00 66.44 91 GLN A C 1
ATOM 750 O O . GLN A 1 91 ? -4.295 -12.060 10.344 1.00 66.44 91 GLN A O 1
ATOM 755 N N . LYS A 1 92 ? -6.404 -12.822 10.109 1.00 66.50 92 LYS A N 1
ATOM 756 C CA . LYS A 1 92 ? -6.104 -13.724 8.982 1.00 66.50 92 LYS A CA 1
ATOM 757 C C . LYS A 1 92 ? -5.550 -12.960 7.774 1.00 66.50 92 LYS A C 1
ATOM 759 O O . LYS A 1 92 ? -4.597 -13.425 7.147 1.00 66.50 92 LYS A O 1
ATOM 764 N N . MET A 1 93 ? -6.092 -11.776 7.485 1.00 68.00 93 MET A N 1
ATOM 765 C CA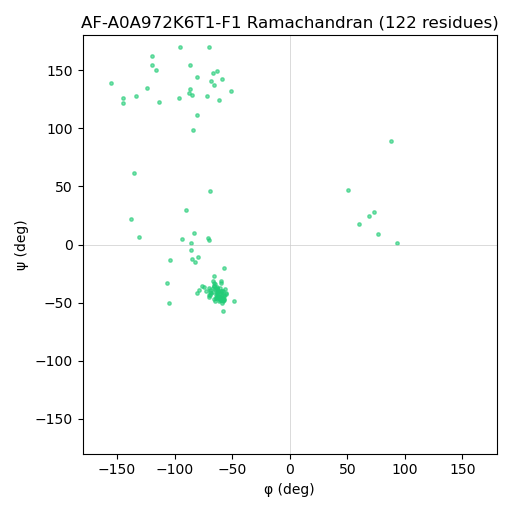 . MET A 1 93 ? -5.659 -10.928 6.366 1.00 68.00 93 MET A CA 1
ATOM 766 C C . MET A 1 93 ? -4.261 -10.331 6.583 1.00 68.00 93 MET A C 1
ATOM 768 O O . MET A 1 93 ? -3.455 -10.280 5.654 1.00 68.00 93 MET A O 1
ATOM 772 N N . LEU A 1 94 ? -3.937 -9.914 7.810 1.00 70.62 94 LEU A N 1
ATOM 773 C CA . LEU A 1 94 ? -2.651 -9.278 8.128 1.00 70.62 94 LEU A CA 1
ATOM 774 C C . LEU A 1 94 ? -1.513 -10.280 8.363 1.00 70.62 94 LEU A C 1
ATOM 776 O O . LEU A 1 94 ? -0.342 -9.909 8.281 1.00 70.62 94 LEU A O 1
ATOM 780 N N . GLY A 1 95 ? -1.835 -11.561 8.568 1.00 60.88 95 GLY A N 1
ATOM 781 C CA . GLY A 1 95 ? -0.869 -12.654 8.472 1.00 60.88 95 GLY A CA 1
ATOM 782 C C . GLY A 1 95 ? 0.133 -12.739 9.620 1.00 60.88 95 GLY A C 1
ATOM 783 O O . GLY A 1 95 ? 1.246 -13.226 9.415 1.00 60.88 95 GLY A O 1
ATOM 784 N N . HIS A 1 96 ? -0.243 -12.267 10.806 1.00 61.78 96 HIS A N 1
ATOM 785 C CA . HIS A 1 96 ? 0.597 -12.342 11.993 1.00 61.78 96 HIS A CA 1
ATOM 786 C C . HIS A 1 96 ? 0.512 -13.736 12.628 1.00 61.78 96 HIS A C 1
ATOM 788 O O . HIS A 1 96 ? -0.512 -14.118 13.183 1.00 61.78 96 HI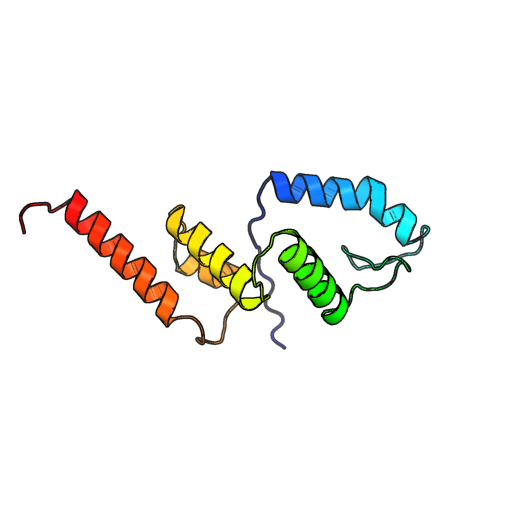S A O 1
ATOM 794 N N . SER A 1 97 ? 1.615 -14.484 12.565 1.00 41.47 97 SER A N 1
ATOM 795 C CA . SER A 1 97 ? 1.949 -15.526 13.545 1.00 41.47 97 SER A CA 1
ATOM 796 C C . SER A 1 97 ? 2.684 -14.955 14.767 1.00 41.47 97 SER A C 1
ATOM 798 O O . SER A 1 97 ? 3.050 -15.722 15.644 1.00 41.47 97 SER A O 1
ATOM 800 N N . ASP A 1 98 ? 2.908 -13.635 14.818 1.00 41.47 98 ASP A N 1
ATOM 801 C CA . ASP A 1 98 ? 3.651 -12.966 15.887 1.00 41.47 98 ASP A CA 1
ATOM 802 C C . ASP A 1 98 ? 2.917 -11.709 16.386 1.00 41.47 98 ASP A C 1
ATOM 804 O O . ASP A 1 98 ? 2.501 -10.840 15.608 1.00 41.47 98 ASP A O 1
ATOM 808 N N . ILE A 1 99 ? 2.739 -11.672 17.704 1.00 47.56 99 ILE A N 1
ATOM 809 C CA . ILE A 1 99 ? 1.717 -10.977 18.505 1.00 47.56 99 ILE A CA 1
ATOM 810 C C . ILE A 1 99 ? 2.143 -9.548 18.912 1.00 47.56 99 ILE A C 1
ATOM 812 O O . ILE A 1 99 ? 1.697 -8.998 19.909 1.00 47.56 99 ILE A O 1
ATOM 816 N N . SER A 1 100 ? 2.964 -8.858 18.119 1.00 40.03 100 SER A N 1
ATOM 817 C CA . SER A 1 100 ? 3.500 -7.534 18.503 1.00 40.03 100 SER A CA 1
ATOM 818 C C . SER A 1 100 ? 2.577 -6.327 18.234 1.00 40.03 100 SER A C 1
ATOM 820 O O . SER A 1 100 ? 2.990 -5.184 18.387 1.00 40.03 100 SER A O 1
ATOM 822 N N . THR A 1 101 ? 1.305 -6.542 17.873 1.00 47.03 101 THR A N 1
ATOM 823 C CA . THR A 1 101 ? 0.266 -5.479 17.766 1.00 47.03 101 THR A CA 1
ATOM 824 C C . THR A 1 101 ? -1.046 -5.820 18.482 1.00 47.03 101 THR A C 1
ATOM 826 O O . THR A 1 101 ? -2.011 -5.060 18.419 1.00 47.03 101 THR A O 1
ATOM 829 N N . THR A 1 102 ? -1.084 -6.938 19.212 1.00 48.03 102 THR A N 1
ATOM 830 C CA . THR A 1 102 ? -2.291 -7.482 19.855 1.00 48.03 102 THR A CA 1
ATOM 831 C C . THR A 1 102 ? -2.923 -6.517 20.861 1.00 48.03 102 THR A C 1
ATOM 833 O O . THR A 1 102 ? -4.144 -6.457 20.952 1.00 48.03 102 THR A O 1
ATOM 836 N N . GLN A 1 103 ? -2.122 -5.682 21.531 1.00 45.22 103 GLN A N 1
ATOM 837 C CA . GLN A 1 103 ? -2.618 -4.715 22.518 1.00 45.22 103 GLN A CA 1
ATOM 838 C C . GLN A 1 103 ? -3.522 -3.629 21.919 1.00 45.22 103 GLN A C 1
ATOM 840 O O . GLN A 1 103 ? -4.483 -3.215 22.568 1.00 45.22 103 GLN A O 1
ATOM 845 N N . ILE A 1 104 ? -3.271 -3.188 20.680 1.00 50.31 104 ILE A N 1
ATOM 846 C CA . ILE A 1 104 ? -4.103 -2.139 20.074 1.00 50.31 104 ILE A CA 1
ATOM 847 C C . ILE A 1 104 ? -5.449 -2.717 19.625 1.00 50.31 104 ILE A C 1
ATOM 849 O O . ILE A 1 104 ? -6.488 -2.082 19.792 1.00 50.31 104 ILE A O 1
ATOM 853 N N . TYR A 1 105 ? -5.452 -3.960 19.135 1.00 45.66 105 TYR A N 1
ATOM 854 C CA . TYR A 1 105 ? -6.680 -4.643 18.734 1.00 45.66 105 TYR A CA 1
ATOM 855 C C . TYR A 1 105 ? -7.607 -4.938 19.912 1.00 45.66 105 TYR A C 1
ATOM 857 O O . TYR A 1 105 ? -8.822 -4.783 19.781 1.00 45.66 105 TYR A O 1
ATOM 865 N N . THR A 1 106 ? -7.053 -5.299 21.073 1.00 50.94 106 THR A N 1
ATOM 866 C CA . THR A 1 106 ? -7.845 -5.462 22.296 1.00 50.94 106 THR A CA 1
ATOM 867 C C . THR A 1 106 ? -8.547 -4.157 22.654 1.00 50.94 106 THR A C 1
ATOM 869 O O . THR A 1 106 ? -9.751 -4.174 22.870 1.00 50.94 106 THR A O 1
ATOM 872 N N . ARG A 1 107 ? -7.845 -3.015 22.609 1.00 53.16 107 ARG A N 1
ATOM 873 C CA . ARG A 1 107 ? -8.417 -1.706 22.965 1.00 53.16 107 ARG A CA 1
ATOM 874 C C . ARG A 1 107 ? -9.590 -1.303 22.065 1.00 53.16 107 ARG A C 1
ATOM 876 O O . ARG A 1 107 ? -10.644 -0.939 22.573 1.00 53.16 107 ARG A O 1
ATOM 883 N N . VAL A 1 108 ? -9.448 -1.474 20.747 1.00 55.94 108 VAL A N 1
ATOM 884 C CA . VAL A 1 108 ? -10.530 -1.205 19.775 1.00 55.94 108 VAL A CA 1
ATOM 885 C C . VAL A 1 108 ? -11.735 -2.128 20.006 1.00 55.94 108 VAL A C 1
ATOM 887 O O . VAL A 1 108 ? -12.886 -1.705 19.879 1.00 55.94 108 VAL A O 1
ATOM 890 N N . THR A 1 109 ? -11.486 -3.385 20.389 1.00 55.88 109 THR A N 1
ATOM 891 C CA . THR A 1 109 ? -12.549 -4.343 20.727 1.00 55.88 109 THR A CA 1
ATOM 892 C C . THR A 1 109 ? -13.255 -3.945 22.025 1.00 55.88 109 THR A C 1
ATOM 894 O O . THR A 1 109 ? -14.481 -3.998 22.068 1.00 55.88 109 THR A O 1
ATOM 897 N N . THR A 1 110 ? -12.521 -3.478 23.042 1.00 57.81 110 THR A N 1
ATOM 898 C CA . THR A 1 110 ? -13.077 -2.976 24.309 1.00 57.81 110 THR A CA 1
ATOM 899 C C . THR A 1 110 ? -13.963 -1.751 24.090 1.00 57.81 110 THR A C 1
ATOM 901 O O . THR A 1 110 ? -15.079 -1.717 24.599 1.00 57.81 110 THR A O 1
ATOM 904 N N . ASP A 1 111 ? -13.532 -0.788 23.270 1.00 59.31 111 ASP A N 1
ATOM 905 C CA . ASP A 1 111 ? -14.336 0.402 22.959 1.00 59.31 111 ASP A CA 1
ATOM 906 C C . ASP A 1 111 ? -15.611 0.048 22.178 1.00 59.31 111 ASP A C 1
ATOM 908 O O . ASP A 1 1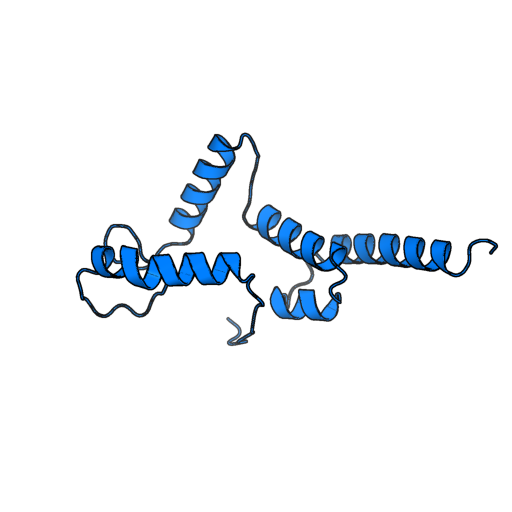11 ? -16.673 0.632 22.398 1.00 59.31 111 ASP A O 1
ATOM 912 N N . ARG A 1 112 ? -15.548 -0.945 21.280 1.00 59.28 112 ARG A N 1
ATOM 913 C CA . ARG A 1 112 ? -16.729 -1.454 20.566 1.00 59.28 112 ARG A CA 1
ATOM 914 C C . ARG A 1 112 ? -17.668 -2.226 21.492 1.00 59.28 112 ARG A C 1
ATOM 916 O O . ARG A 1 112 ? -18.870 -1.995 21.421 1.00 59.28 112 ARG A O 1
ATOM 923 N N . LEU A 1 113 ? -17.145 -3.113 22.340 1.00 58.38 113 LEU A N 1
ATOM 924 C CA . LEU A 1 113 ? -17.919 -3.837 23.355 1.00 58.38 113 LEU A CA 1
ATOM 925 C C . LEU A 1 113 ? -18.636 -2.859 24.278 1.00 58.38 113 LEU A C 1
ATOM 927 O O . LEU A 1 113 ? -19.828 -3.022 24.501 1.00 58.38 113 LEU A O 1
ATOM 931 N N . LYS A 1 114 ? -17.948 -1.801 24.716 1.00 58.19 114 LYS A N 1
ATOM 932 C CA . LYS A 1 114 ? -18.534 -0.732 25.522 1.00 58.19 114 LYS A CA 1
ATOM 933 C C . LYS A 1 114 ? -19.660 -0.008 24.779 1.00 58.19 114 LYS A C 1
ATOM 935 O O . LYS A 1 114 ? -20.759 0.080 25.305 1.00 58.19 114 LYS A O 1
ATOM 940 N N . ARG A 1 115 ? -19.449 0.398 23.520 1.00 60.44 115 ARG A N 1
ATOM 941 C CA . ARG A 1 115 ? -20.498 1.039 22.697 1.00 60.44 115 ARG A CA 1
ATOM 942 C C . ARG A 1 115 ? -21.704 0.135 22.418 1.00 60.44 115 ARG A C 1
ATOM 944 O O . ARG A 1 115 ? -22.829 0.617 22.354 1.00 60.44 115 ARG A O 1
ATOM 951 N N . VAL A 1 116 ? -21.485 -1.161 22.194 1.00 58.75 116 VAL A N 1
ATOM 952 C CA . VAL A 1 116 ? -22.567 -2.141 21.993 1.00 58.75 116 VAL A CA 1
ATOM 953 C C . VAL A 1 116 ? -23.311 -2.373 23.308 1.00 58.75 116 VAL A C 1
ATOM 955 O O . VAL A 1 116 ? -24.537 -2.360 23.316 1.00 58.75 116 VAL A O 1
ATOM 958 N N . TYR A 1 117 ? -22.590 -2.518 24.419 1.00 58.75 117 TYR A N 1
ATOM 959 C CA . TYR A 1 117 ? -23.170 -2.646 25.752 1.00 58.75 117 TYR A CA 1
ATOM 960 C C . TYR A 1 117 ? -24.023 -1.423 26.113 1.00 58.75 117 TYR A C 1
ATOM 962 O O . TYR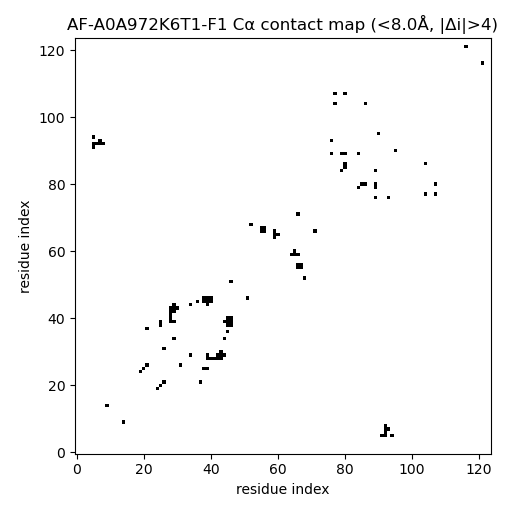 A 1 117 ? -25.194 -1.588 26.422 1.00 58.75 117 TYR A O 1
ATOM 970 N N . GLU A 1 118 ? -23.503 -0.204 25.947 1.00 62.66 118 GLU A N 1
ATOM 971 C CA . GLU A 1 118 ? -24.242 1.050 26.174 1.00 62.66 118 GLU A CA 1
ATOM 972 C C . GLU A 1 118 ? -25.487 1.176 25.278 1.00 62.66 118 GLU A C 1
ATOM 974 O O . GLU A 1 118 ? -26.505 1.718 25.701 1.00 62.66 118 GLU A O 1
ATOM 979 N N . ARG A 1 119 ? -25.444 0.647 24.047 1.00 59.12 119 ARG A N 1
ATOM 980 C CA . ARG A 1 119 ? -26.576 0.693 23.109 1.00 59.12 119 ARG A CA 1
ATOM 981 C C . ARG A 1 119 ? -27.703 -0.279 23.467 1.00 59.12 119 ARG A C 1
ATOM 983 O O . ARG A 1 119 ? -28.862 0.052 23.241 1.00 59.12 119 ARG A O 1
ATOM 990 N N . TYR A 1 120 ? -27.376 -1.469 23.970 1.00 54.19 120 TYR A N 1
ATOM 991 C CA . TYR A 1 120 ? -28.363 -2.524 24.247 1.00 54.19 120 TYR A CA 1
ATOM 992 C C . TYR A 1 120 ? -28.697 -2.686 25.738 1.00 54.19 120 TYR A C 1
ATOM 994 O O . TYR A 1 120 ? -29.701 -3.311 26.060 1.00 54.19 120 TYR A O 1
ATOM 1002 N N . HIS A 1 121 ? -27.904 -2.099 26.636 1.00 62.44 121 HIS A N 1
ATOM 1003 C CA . HIS A 1 121 ? -28.111 -2.105 28.088 1.00 62.44 121 HIS A CA 1
ATOM 1004 C C . HIS A 1 121 ? -27.880 -0.700 28.689 1.00 62.44 121 HIS A C 1
ATOM 1006 O O . HIS A 1 121 ? -27.002 -0.525 29.531 1.00 62.44 121 HIS A O 1
ATOM 1012 N N . PRO A 1 122 ? -28.662 0.327 28.297 1.00 52.22 122 PRO A N 1
ATOM 1013 C CA . PRO A 1 122 ? -28.442 1.721 28.710 1.00 52.22 122 PRO A CA 1
ATOM 1014 C C . PRO A 1 122 ? -28.753 2.031 30.194 1.00 52.22 122 PRO A C 1
ATOM 1016 O O . PRO A 1 122 ? -28.750 3.198 30.577 1.00 52.22 122 PRO A O 1
ATOM 1019 N N . ARG A 1 123 ? -29.082 1.028 31.026 1.00 51.06 123 ARG A N 1
ATOM 1020 C CA . ARG A 1 123 ? -29.530 1.194 32.428 1.00 51.06 123 ARG A CA 1
ATOM 1021 C C . ARG A 1 123 ? -28.931 0.177 33.422 1.00 51.06 123 ARG A C 1
ATOM 1023 O O . ARG A 1 123 ? -29.549 -0.073 34.453 1.00 51.06 123 ARG A O 1
ATOM 1030 N N . ALA A 1 124 ? -27.793 -0.436 33.103 1.00 51.25 124 ALA A N 1
ATOM 1031 C CA . ALA A 1 124 ? -27.065 -1.307 34.034 1.00 51.25 124 ALA A CA 1
ATOM 1032 C C . ALA A 1 124 ? -26.021 -0.529 34.844 1.00 51.25 124 ALA A C 1
ATOM 1034 O O . ALA A 1 124 ? -25.450 0.430 34.275 1.00 51.25 124 ALA A O 1
#

Radius of gyration: 19.22 Å; Cα contacts (8 Å, |Δi|>4): 60; chains: 1; bounding box: 43×37×58 Å

Nearest PDB structures (foldseek):
  5dcf-assembly1_A  TM=6.430E-01  e=1.072E-06  Escherichia coli CFT073
  1a0p-assembly1_A  TM=6.380E-01  e=4.152E-05  Escherichia coli
  3nkh-assembly1_B  TM=7.529E-01  e=1.347E-03  Staphylococcus aureus subsp. aureus USA300_TCH1516
  8pzv-assembly1_F  TM=2.499E-01  e=3.864E+00  Escherichia coli

Solvent-accessible surface area (backbone atoms only — not comparable to full-atom values): 7667 Å² total; per-residue (Å²): 137,77,94,73,83,72,80,64,94,71,56,68,72,56,51,54,54,50,53,48,38,60,71,69,48,45,51,73,35,38,68,82,50,93,69,93,58,89,63,56,33,91,82,39,41,79,59,49,72,69,55,53,51,50,52,50,46,53,52,20,60,74,69,75,45,91,73,46,76,65,54,55,53,47,53,52,52,50,53,43,46,74,74,64,48,54,68,69,60,53,45,59,51,71,64,65,93,66,76,90,60,53,71,60,56,51,52,56,48,50,56,48,51,49,55,52,44,50,71,77,49,78,84,119